Protein AF-A0A9X8YQW2-F1 (afdb_monomer_lite)

Structure (mmCIF, N/CA/C/O backbone):
data_AF-A0A9X8YQW2-F1
#
_entry.id   AF-A0A9X8YQW2-F1
#
loop_
_atom_site.group_PDB
_atom_site.id
_atom_site.type_symbol
_atom_site.label_atom_id
_atom_site.label_alt_id
_atom_site.label_comp_id
_atom_site.label_asym_id
_atom_site.label_entity_id
_atom_site.label_seq_id
_atom_site.pdbx_PDB_ins_code
_atom_site.Cartn_x
_atom_site.Cartn_y
_atom_site.Cartn_z
_atom_site.occupancy
_atom_site.B_iso_or_equiv
_atom_site.auth_seq_id
_atom_site.auth_comp_id
_atom_site.auth_asym_id
_atom_site.auth_atom_id
_atom_site.pdbx_PDB_model_num
ATOM 1 N N . SER A 1 1 ? 11.519 -11.597 1.998 1.00 80.81 1 SER A N 1
ATOM 2 C CA . SER A 1 1 ? 10.622 -12.362 1.105 1.00 80.81 1 SER A CA 1
ATOM 3 C C . SER A 1 1 ? 9.195 -12.187 1.598 1.00 80.81 1 SER A C 1
ATOM 5 O O . SER A 1 1 ? 9.021 -11.914 2.778 1.00 80.81 1 SER A O 1
ATOM 7 N N . VAL A 1 2 ? 8.200 -12.281 0.713 1.00 92.50 2 VAL A N 1
ATOM 8 C CA . VAL A 1 2 ? 6.768 -12.193 1.057 1.00 92.50 2 VAL A CA 1
ATOM 9 C C . VAL A 1 2 ? 6.135 -13.577 0.835 1.00 92.50 2 VAL A C 1
ATOM 11 O O . VAL A 1 2 ? 6.436 -14.176 -0.205 1.00 92.50 2 VAL A O 1
ATOM 14 N N . PRO A 1 3 ? 5.317 -14.107 1.768 1.00 94.75 3 PRO A N 1
ATOM 15 C CA . PRO A 1 3 ? 4.621 -15.390 1.608 1.00 94.75 3 PRO A CA 1
ATOM 16 C C . PRO A 1 3 ? 3.806 -15.481 0.310 1.00 94.75 3 PRO A C 1
ATOM 18 O O . PRO A 1 3 ? 3.296 -14.471 -0.175 1.00 94.75 3 PRO A O 1
ATOM 21 N N . GLN A 1 4 ? 3.717 -16.678 -0.285 1.00 94.81 4 GLN A N 1
ATOM 22 C CA . GLN A 1 4 ? 3.128 -16.891 -1.622 1.00 94.81 4 GLN A CA 1
ATOM 23 C C . GLN A 1 4 ? 1.614 -16.627 -1.689 1.00 94.81 4 GLN A C 1
ATOM 25 O O . GLN A 1 4 ? 1.092 -16.337 -2.759 1.00 94.81 4 GLN A O 1
ATOM 30 N N . ASP A 1 5 ? 0.941 -16.669 -0.548 1.00 95.88 5 ASP A N 1
ATOM 31 C CA . ASP A 1 5 ? -0.485 -16.410 -0.331 1.00 95.88 5 ASP A CA 1
ATOM 32 C C . ASP A 1 5 ? -0.807 -14.932 -0.043 1.00 95.88 5 ASP A C 1
ATOM 34 O O . ASP A 1 5 ? -1.946 -14.587 0.251 1.00 95.88 5 ASP A O 1
ATOM 38 N N . CYS A 1 6 ? 0.181 -14.039 -0.146 1.00 96.19 6 CYS A N 1
ATOM 39 C CA . CYS A 1 6 ? -0.005 -12.604 0.050 1.00 96.19 6 CYS A CA 1
ATOM 40 C C . CYS A 1 6 ? 0.046 -11.828 -1.273 1.00 96.19 6 CYS A C 1
ATOM 42 O O . CYS A 1 6 ? 0.871 -12.111 -2.153 1.00 96.19 6 CYS A O 1
ATOM 44 N N . LEU A 1 7 ? -0.784 -10.785 -1.359 1.00 95.94 7 LEU A N 1
ATOM 45 C CA . LEU A 1 7 ? -0.689 -9.722 -2.360 1.00 95.94 7 LEU A CA 1
ATOM 46 C C . LEU A 1 7 ? 0.223 -8.596 -1.845 1.00 95.94 7 LEU A C 1
ATOM 48 O O . LEU A 1 7 ? 0.243 -8.282 -0.657 1.00 95.94 7 LEU A O 1
ATOM 52 N N . ILE A 1 8 ? 0.963 -7.964 -2.751 1.00 96.44 8 ILE A N 1
ATOM 53 C CA . ILE A 1 8 ? 1.806 -6.795 -2.498 1.00 96.44 8 ILE A CA 1
ATOM 54 C C . ILE A 1 8 ? 1.145 -5.600 -3.168 1.00 96.44 8 ILE A C 1
ATOM 56 O O . ILE A 1 8 ? 1.077 -5.535 -4.393 1.00 96.44 8 ILE A O 1
ATOM 60 N N . MET A 1 9 ? 0.709 -4.628 -2.374 1.00 96.12 9 MET A N 1
ATOM 61 C CA . MET A 1 9 ? 0.196 -3.358 -2.878 1.00 96.12 9 MET A CA 1
ATOM 62 C C . MET A 1 9 ? 1.275 -2.287 -2.746 1.00 96.12 9 MET A C 1
ATOM 64 O O . MET A 1 9 ? 1.777 -2.038 -1.652 1.00 96.12 9 MET A O 1
ATOM 68 N N . THR A 1 10 ? 1.673 -1.674 -3.859 1.00 97.00 10 THR A N 1
ATOM 69 C CA . THR A 1 10 ? 2.730 -0.657 -3.877 1.00 97.00 10 THR A CA 1
ATOM 70 C C . THR A 1 10 ? 2.272 0.626 -4.548 1.00 97.00 10 THR A C 1
ATOM 72 O O . THR A 1 10 ? 1.358 0.636 -5.363 1.00 97.00 10 THR A O 1
ATOM 75 N N . LEU A 1 11 ? 2.935 1.719 -4.196 1.00 97.00 11 LEU A N 1
ATOM 76 C CA . LEU A 1 11 ? 2.757 3.041 -4.771 1.00 97.00 11 LEU A CA 1
ATOM 77 C C . LEU A 1 11 ? 4.053 3.832 -4.597 1.00 97.00 11 LEU A C 1
ATOM 79 O O . LEU A 1 11 ? 4.954 3.429 -3.856 1.00 97.00 11 LEU A O 1
ATOM 83 N N . ALA A 1 12 ? 4.144 4.975 -5.272 1.00 97.19 12 ALA A N 1
ATOM 84 C CA . ALA A 1 12 ? 5.319 5.847 -5.273 1.00 97.19 12 ALA A CA 1
ATOM 85 C C . ALA A 1 12 ? 6.607 5.191 -5.805 1.00 97.19 12 ALA A C 1
ATOM 87 O O . ALA A 1 12 ? 6.658 4.039 -6.224 1.00 97.19 12 ALA A O 1
ATOM 88 N N . CYS A 1 13 ? 7.696 5.955 -5.815 1.00 96.94 13 CYS A N 1
ATOM 89 C CA . CYS A 1 13 ? 8.969 5.531 -6.394 1.00 96.94 13 CYS A CA 1
ATOM 90 C C . CYS A 1 13 ? 9.655 4.370 -5.648 1.00 96.94 13 CYS A C 1
ATOM 92 O O . CYS A 1 13 ? 10.507 3.704 -6.235 1.00 96.94 13 CYS A O 1
ATOM 94 N N . GLY A 1 14 ? 9.269 4.070 -4.402 1.00 94.31 14 GLY A N 1
ATOM 95 C CA . GLY A 1 14 ? 9.789 2.919 -3.654 1.00 94.31 14 GLY A CA 1
ATOM 96 C C . GLY A 1 14 ? 9.587 1.582 -4.380 1.00 94.31 14 GLY A C 1
ATOM 97 O O . GLY A 1 14 ? 10.425 0.686 -4.252 1.00 94.31 14 GLY A O 1
ATOM 98 N N . LYS A 1 15 ? 8.550 1.490 -5.228 1.00 96.25 15 LYS A N 1
ATOM 99 C CA . LYS A 1 15 ? 8.251 0.320 -6.066 1.00 96.25 15 LYS A CA 1
ATOM 100 C C . LYS A 1 15 ? 9.434 -0.140 -6.919 1.00 96.25 15 LYS A C 1
ATOM 102 O O . LYS A 1 15 ? 9.595 -1.334 -7.142 1.00 96.25 15 LYS A O 1
ATOM 107 N N . TYR A 1 16 ? 10.300 0.774 -7.369 1.00 96.81 16 TYR A N 1
ATOM 108 C CA . TYR A 1 16 ? 11.414 0.437 -8.266 1.00 96.81 16 TYR A CA 1
ATOM 109 C C . TYR A 1 16 ? 12.484 -0.445 -7.615 1.00 96.81 16 TYR A C 1
ATOM 111 O O . TYR A 1 16 ? 13.335 -0.988 -8.314 1.00 96.81 16 TYR A O 1
ATOM 119 N N . ARG A 1 17 ? 12.429 -0.637 -6.291 1.00 95.62 17 ARG A N 1
ATOM 120 C CA . ARG A 1 17 ? 13.262 -1.624 -5.595 1.00 95.62 17 ARG A CA 1
ATOM 121 C C . ARG A 1 17 ? 12.884 -3.069 -5.931 1.00 95.62 17 ARG A C 1
ATOM 123 O O . ARG A 1 17 ? 13.719 -3.947 -5.747 1.00 95.62 17 ARG A O 1
ATOM 130 N N . PHE A 1 18 ? 11.653 -3.325 -6.379 1.00 95.62 18 PHE A N 1
ATOM 131 C CA . PHE A 1 18 ? 11.145 -4.690 -6.547 1.00 95.62 18 PHE A CA 1
ATOM 132 C C . PHE A 1 18 ? 10.148 -4.894 -7.697 1.00 95.62 18 PHE A C 1
ATOM 134 O O . PHE A 1 18 ? 9.847 -6.036 -8.012 1.00 95.62 18 PHE A O 1
ATOM 141 N N . ASN A 1 19 ? 9.657 -3.850 -8.370 1.00 95.94 19 ASN A N 1
ATOM 142 C CA . ASN A 1 19 ? 8.617 -3.974 -9.405 1.00 95.94 19 ASN A CA 1
ATOM 143 C C . ASN A 1 19 ? 9.039 -4.719 -10.684 1.00 95.94 19 ASN A C 1
ATOM 145 O O . ASN A 1 19 ? 8.204 -4.965 -11.546 1.00 95.94 19 ASN A O 1
ATOM 149 N N . LYS A 1 20 ? 10.325 -5.057 -10.816 1.00 96.31 20 LYS A N 1
ATOM 150 C CA . LYS A 1 20 ? 10.857 -5.901 -11.896 1.00 96.31 20 LYS A CA 1
ATOM 151 C C . LYS A 1 20 ? 11.007 -7.372 -11.500 1.00 96.31 20 LYS A C 1
ATOM 153 O O . LYS A 1 20 ? 11.454 -8.166 -12.319 1.00 96.31 20 LYS A O 1
ATOM 158 N N . LEU A 1 21 ? 10.711 -7.721 -10.249 1.00 96.44 21 LEU A N 1
ATOM 159 C CA . LEU A 1 21 ? 10.714 -9.105 -9.792 1.00 96.44 21 LEU A CA 1
ATOM 160 C C . LEU A 1 21 ? 9.407 -9.782 -10.207 1.00 96.44 21 LEU A C 1
ATOM 162 O O . LEU A 1 21 ? 8.351 -9.151 -10.213 1.00 96.44 21 LEU A O 1
ATOM 166 N N . ASP A 1 22 ? 9.489 -11.071 -10.521 1.00 95.44 22 ASP A N 1
ATOM 167 C CA . ASP A 1 22 ? 8.306 -11.884 -10.773 1.00 95.44 22 ASP A CA 1
ATOM 168 C C . ASP A 1 22 ? 7.72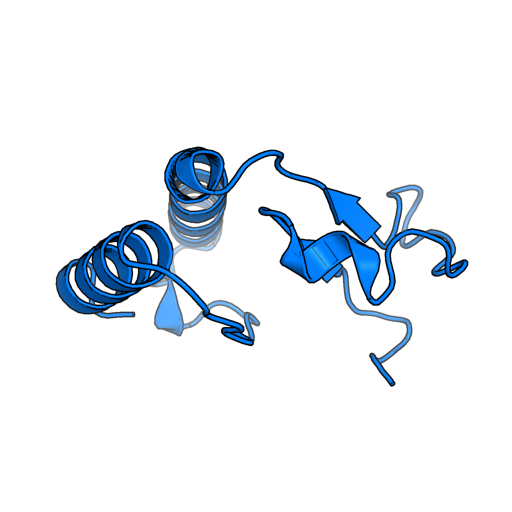6 -12.386 -9.446 1.00 95.44 22 ASP A C 1
ATOM 170 O O . ASP A 1 22 ? 8.372 -13.128 -8.702 1.00 95.44 22 ASP A O 1
ATOM 174 N N . PHE A 1 23 ? 6.506 -11.947 -9.145 1.00 96.62 23 PHE A N 1
ATOM 175 C CA . PHE A 1 23 ? 5.740 -12.399 -7.986 1.00 96.62 23 PHE A CA 1
ATOM 176 C C . PHE A 1 23 ? 4.643 -13.399 -8.364 1.00 96.62 23 PHE A C 1
ATOM 178 O O . PHE A 1 23 ? 4.007 -13.951 -7.467 1.00 96.62 23 PHE A O 1
ATOM 185 N N . GLY A 1 24 ? 4.416 -13.653 -9.655 1.00 96.75 24 GLY A N 1
ATOM 186 C CA . GLY A 1 24 ? 3.350 -14.517 -10.146 1.00 96.75 24 GLY A CA 1
ATOM 187 C C . GLY A 1 24 ? 1.942 -13.967 -9.902 1.00 96.75 24 GLY A C 1
ATOM 188 O O . GLY A 1 24 ? 1.711 -12.758 -9.792 1.00 96.75 24 GLY A O 1
ATOM 189 N N . THR A 1 25 ? 0.983 -14.888 -9.826 1.00 97.50 25 THR A N 1
ATOM 190 C CA . THR A 1 25 ? -0.436 -14.593 -9.593 1.00 97.50 25 THR A CA 1
ATOM 191 C C . THR A 1 25 ? -0.962 -15.356 -8.380 1.00 97.50 25 THR A C 1
ATOM 193 O O . THR A 1 25 ? -0.403 -16.382 -7.996 1.00 97.50 25 THR A O 1
ATOM 196 N N . LEU A 1 26 ? -2.024 -14.840 -7.769 1.00 96.81 26 LEU A N 1
ATOM 197 C CA . LEU A 1 26 ? -2.788 -15.480 -6.704 1.00 96.81 26 LEU A CA 1
ATOM 198 C C . LEU A 1 26 ? -4.256 -15.439 -7.122 1.00 96.81 26 LEU A C 1
ATOM 200 O O . LEU A 1 26 ? -4.790 -14.360 -7.358 1.00 96.81 26 LEU A O 1
ATOM 204 N N . GLU A 1 27 ? -4.872 -16.607 -7.296 1.00 95.38 27 GLU A N 1
ATOM 205 C CA . GLU A 1 27 ? -6.268 -16.728 -7.755 1.00 95.38 27 GLU A CA 1
ATOM 206 C C . GLU A 1 27 ? -6.569 -15.941 -9.051 1.00 95.38 27 GLU A C 1
ATOM 208 O O . GLU A 1 27 ? -7.642 -15.377 -9.239 1.00 95.38 27 GLU A O 1
ATOM 213 N N . GLY A 1 28 ? -5.593 -15.884 -9.966 1.00 95.12 28 GLY A N 1
ATOM 214 C CA . GLY A 1 28 ? -5.706 -15.152 -11.233 1.00 95.12 28 GLY A CA 1
ATOM 215 C C . GLY A 1 28 ? -5.419 -13.648 -11.142 1.00 95.12 28 GLY A C 1
ATOM 216 O O . GLY A 1 28 ? -5.330 -12.992 -12.179 1.00 95.12 28 GLY A O 1
ATOM 217 N N . LEU A 1 29 ? -5.204 -13.100 -9.942 1.00 95.56 29 LEU A N 1
ATOM 218 C CA . LEU A 1 29 ? -4.780 -11.713 -9.741 1.00 95.56 29 LEU A CA 1
ATOM 219 C C . LEU A 1 29 ? -3.251 -11.597 -9.737 1.00 95.56 29 LEU A C 1
ATOM 221 O O . LEU A 1 29 ? -2.582 -12.435 -9.129 1.00 95.56 29 LEU A O 1
ATOM 225 N N . PRO A 1 30 ? -2.660 -10.554 -10.347 1.00 96.81 30 PRO A N 1
ATOM 226 C CA . PRO A 1 30 ? -1.241 -10.260 -10.175 1.00 96.81 30 PRO A CA 1
ATOM 227 C C . PRO A 1 30 ? -0.900 -10.083 -8.694 1.00 96.81 30 PRO A C 1
ATOM 229 O O . PRO A 1 30 ? -1.553 -9.312 -7.991 1.00 96.81 30 PRO A O 1
ATOM 232 N N . ARG A 1 31 ? 0.152 -10.759 -8.212 1.00 97.50 31 ARG A N 1
ATOM 233 C CA . ARG A 1 31 ? 0.572 -10.618 -6.808 1.00 97.50 31 ARG A CA 1
ATOM 234 C C . ARG A 1 31 ? 1.183 -9.263 -6.490 1.00 97.50 31 ARG A C 1
ATOM 236 O O . ARG A 1 31 ? 1.219 -8.886 -5.327 1.00 97.50 31 ARG A O 1
ATOM 243 N N . LEU A 1 32 ? 1.647 -8.533 -7.499 1.00 97.31 32 LEU A N 1
ATOM 244 C CA . LEU A 1 32 ? 2.074 -7.148 -7.368 1.00 97.31 32 LEU A CA 1
ATOM 245 C C . LEU A 1 32 ? 1.003 -6.227 -7.958 1.00 97.31 32 LEU A C 1
ATOM 247 O O . LEU A 1 32 ? 0.808 -6.193 -9.171 1.00 97.31 32 LEU A O 1
ATOM 251 N N . LEU A 1 33 ? 0.351 -5.458 -7.093 1.00 96.56 33 LEU A N 1
ATOM 252 C CA . LEU A 1 33 ? -0.637 -4.448 -7.447 1.00 96.56 33 LEU A CA 1
ATOM 253 C C . LEU A 1 33 ? -0.006 -3.063 -7.294 1.00 96.56 33 LEU A C 1
ATOM 255 O O . LEU A 1 33 ? 0.273 -2.610 -6.183 1.00 96.56 33 LEU A O 1
ATOM 259 N N . ASP A 1 34 ? 0.246 -2.398 -8.417 1.00 96.69 34 ASP A N 1
ATOM 260 C CA . ASP A 1 34 ? 0.764 -1.033 -8.434 1.00 96.69 34 ASP A CA 1
ATOM 261 C C . ASP A 1 34 ? -0.384 -0.019 -8.509 1.00 96.69 34 ASP A C 1
ATOM 263 O O . ASP A 1 34 ? -1.102 0.049 -9.505 1.00 96.69 34 ASP A O 1
ATOM 267 N N . VAL A 1 35 ? -0.537 0.775 -7.452 1.00 96.12 35 VAL A N 1
ATOM 268 C CA . VAL A 1 35 ? -1.614 1.760 -7.289 1.00 96.12 35 VAL A CA 1
ATOM 269 C C . VAL A 1 35 ? -1.239 3.128 -7.875 1.00 96.12 35 VAL A C 1
ATOM 271 O O . VAL A 1 35 ? -2.115 3.964 -8.059 1.00 96.12 35 VAL A O 1
ATOM 274 N N . GLY A 1 36 ? 0.035 3.361 -8.224 1.00 96.56 36 GLY A N 1
ATOM 275 C CA . GLY A 1 36 ? 0.463 4.580 -8.923 1.00 96.56 36 GLY A CA 1
ATOM 276 C C . GLY A 1 36 ? 1.518 5.415 -8.190 1.00 96.56 36 GLY A C 1
ATOM 277 O O . GLY A 1 36 ? 2.520 4.905 -7.679 1.00 96.56 36 GLY A O 1
ATOM 278 N N . GLN A 1 37 ? 1.380 6.732 -8.241 1.00 97.69 37 GLN A N 1
ATOM 279 C CA . GLN A 1 37 ? 2.278 7.722 -7.648 1.00 97.69 37 GLN A CA 1
ATOM 280 C C . GLN A 1 37 ? 2.080 7.835 -6.128 1.00 97.69 37 GLN A C 1
ATOM 282 O O . GLN A 1 37 ? 1.256 7.159 -5.525 1.00 97.69 37 GLN A O 1
ATOM 287 N N . CYS A 1 38 ? 2.864 8.692 -5.470 1.00 96.81 38 CYS A N 1
ATOM 288 C CA . CYS A 1 38 ? 2.751 8.905 -4.024 1.00 96.81 38 CYS A CA 1
ATOM 289 C C . CYS A 1 38 ? 1.365 9.412 -3.596 1.00 96.81 38 CYS A C 1
ATOM 291 O O . CYS A 1 38 ? 0.852 8.995 -2.567 1.00 96.81 38 CYS A O 1
ATOM 293 N N . ASN A 1 39 ? 0.733 10.264 -4.397 1.00 95.00 39 ASN A N 1
ATOM 294 C CA . ASN A 1 39 ? -0.615 10.781 -4.143 1.00 95.00 39 ASN A CA 1
ATOM 295 C C . ASN A 1 39 ? -1.716 9.718 -4.292 1.00 95.00 39 ASN A C 1
ATOM 297 O O . ASN A 1 39 ? -2.768 9.862 -3.675 1.00 95.00 39 ASN A O 1
ATOM 301 N N . ASP A 1 40 ? -1.464 8.621 -5.013 1.00 97.50 40 ASP A N 1
ATOM 302 C CA . ASP A 1 40 ? -2.411 7.504 -5.118 1.00 97.50 40 ASP A CA 1
ATOM 303 C C . ASP A 1 40 ? -2.490 6.667 -3.825 1.00 97.50 40 ASP A C 1
ATOM 305 O O . ASP A 1 40 ? -3.277 5.724 -3.731 1.00 97.50 40 ASP A O 1
ATOM 309 N N . ALA A 1 41 ? -1.755 7.064 -2.776 1.00 96.06 41 ALA A N 1
ATOM 310 C CA . ALA A 1 41 ? -1.991 6.618 -1.403 1.00 96.06 41 ALA A CA 1
ATOM 311 C C . ALA A 1 41 ? -3.446 6.825 -0.967 1.00 96.06 41 ALA A C 1
ATOM 313 O O . ALA A 1 41 ? -3.985 5.980 -0.259 1.00 96.06 41 ALA A O 1
ATOM 314 N N . TYR A 1 42 ? -4.110 7.883 -1.443 1.00 95.25 42 TYR A N 1
ATOM 315 C CA . TYR A 1 42 ? -5.541 8.071 -1.207 1.00 95.25 42 TYR A CA 1
ATOM 316 C C . TYR A 1 42 ? -6.375 6.901 -1.750 1.00 95.25 42 TYR A C 1
ATOM 318 O O . TYR A 1 42 ? -7.204 6.349 -1.030 1.00 95.25 42 TYR A O 1
ATOM 326 N N . SER A 1 43 ? -6.119 6.471 -2.988 1.00 95.50 43 SER A N 1
ATOM 327 C CA . SER A 1 43 ? -6.824 5.345 -3.610 1.00 95.50 43 SER A CA 1
ATOM 328 C C . SER A 1 43 ? -6.587 4.037 -2.848 1.00 95.50 43 SER A C 1
ATOM 330 O O . SER A 1 43 ? -7.532 3.284 -2.620 1.00 95.50 43 SER A O 1
ATOM 332 N N . ALA A 1 44 ? -5.353 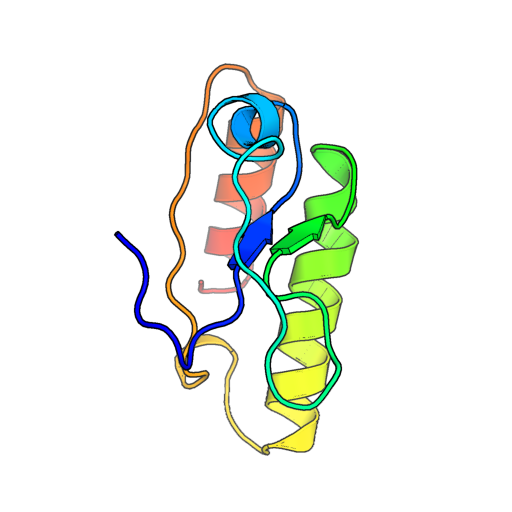3.791 -2.391 1.00 95.88 44 ALA A N 1
ATOM 333 C CA . ALA A 1 44 ? -5.028 2.621 -1.570 1.00 95.88 44 ALA A CA 1
ATOM 334 C C . ALA A 1 44 ? -5.756 2.639 -0.211 1.00 95.88 44 ALA A C 1
ATOM 336 O O . ALA A 1 44 ? -6.316 1.626 0.205 1.00 95.88 44 ALA A O 1
ATOM 337 N N . ILE A 1 45 ? -5.801 3.800 0.453 1.00 94.88 45 ILE A N 1
ATOM 338 C CA . ILE A 1 45 ? -6.531 3.986 1.716 1.00 94.88 45 ILE A CA 1
ATOM 339 C C . ILE A 1 45 ? -8.026 3.727 1.510 1.00 94.88 45 ILE A C 1
ATOM 341 O O . ILE A 1 45 ? -8.627 2.970 2.268 1.00 94.88 45 ILE A O 1
ATOM 345 N N . MET A 1 46 ? -8.628 4.303 0.467 1.00 94.94 46 MET A N 1
ATOM 346 C CA . MET A 1 46 ? -10.052 4.109 0.182 1.00 94.94 46 MET A CA 1
ATOM 347 C C . MET A 1 46 ? -10.393 2.650 -0.119 1.00 94.94 46 MET A C 1
ATOM 349 O O . MET A 1 46 ? -11.460 2.184 0.280 1.00 94.94 46 MET A O 1
ATOM 353 N N . LEU A 1 47 ? -9.491 1.915 -0.773 1.00 94.62 47 LEU A N 1
ATOM 354 C CA . LEU A 1 47 ? -9.648 0.479 -0.981 1.00 94.62 47 LEU A CA 1
ATOM 355 C C . LEU A 1 47 ? -9.648 -0.284 0.350 1.00 94.62 47 LEU A C 1
ATOM 357 O O . LEU A 1 47 ? -10.536 -1.106 0.563 1.00 94.62 47 LEU A O 1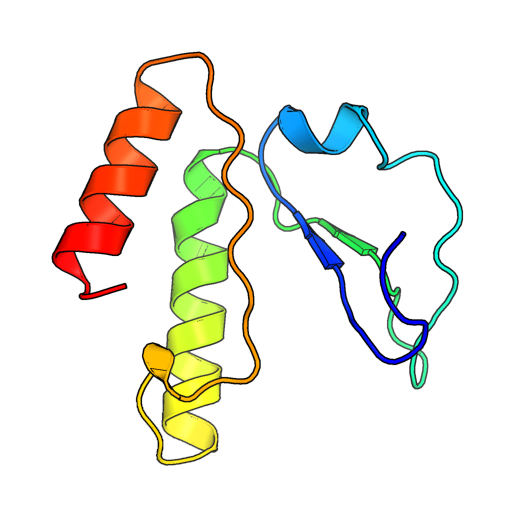
ATOM 361 N N . ALA A 1 48 ? -8.715 0.012 1.261 1.00 95.06 48 ALA A N 1
ATOM 362 C CA . ALA A 1 48 ? -8.680 -0.616 2.584 1.00 95.06 48 ALA A CA 1
ATOM 363 C C . ALA A 1 48 ? -9.945 -0.302 3.400 1.00 95.06 48 ALA A C 1
ATOM 365 O O . ALA A 1 48 ? -10.550 -1.210 3.962 1.00 95.06 48 ALA A O 1
ATOM 366 N N . VAL A 1 49 ? -10.404 0.953 3.395 1.00 94.69 49 VAL A N 1
ATOM 367 C CA . VAL A 1 49 ? -11.660 1.360 4.052 1.00 94.69 49 VAL A CA 1
ATOM 368 C C . VAL A 1 49 ? -12.849 0.587 3.483 1.00 94.69 49 VAL A C 1
ATOM 370 O O . VAL A 1 49 ? -13.641 0.033 4.236 1.00 94.69 49 VAL A O 1
ATOM 373 N N . LYS A 1 50 ? -12.962 0.482 2.154 1.00 96.31 50 LYS A N 1
ATOM 374 C CA . LYS A 1 50 ? -14.064 -0.251 1.512 1.00 96.31 50 LYS A CA 1
ATOM 375 C C . LYS A 1 50 ? -14.017 -1.753 1.780 1.00 96.31 50 LYS A C 1
ATOM 377 O O . LYS A 1 50 ? -15.068 -2.381 1.905 1.00 96.31 50 LYS A O 1
ATOM 382 N N . LEU A 1 51 ? -12.822 -2.328 1.875 1.00 95.50 51 LEU A N 1
ATOM 383 C CA . LEU A 1 51 ? -12.648 -3.728 2.241 1.00 95.50 51 LEU A CA 1
ATOM 384 C C . LEU A 1 51 ? -13.075 -3.974 3.693 1.00 95.50 51 LEU A C 1
ATOM 386 O O . LEU A 1 51 ? -13.833 -4.905 3.945 1.00 95.50 51 LEU A O 1
ATOM 390 N N . ALA A 1 52 ? -12.650 -3.109 4.616 1.00 96.06 52 ALA A N 1
ATOM 391 C CA . ALA A 1 52 ? -13.048 -3.152 6.021 1.00 96.06 52 ALA A CA 1
ATOM 392 C C . ALA A 1 52 ? -14.575 -3.036 6.179 1.00 96.06 52 ALA A C 1
ATOM 394 O O . ALA A 1 52 ? -15.185 -3.891 6.820 1.00 96.06 52 ALA A O 1
ATOM 395 N N . ASP A 1 53 ? -15.203 -2.072 5.489 1.00 96.56 53 ASP A N 1
ATOM 396 C CA . ASP A 1 53 ? -16.666 -1.915 5.437 1.00 96.56 53 ASP A CA 1
ATOM 397 C C . ASP A 1 53 ? -17.358 -3.216 4.985 1.00 96.56 53 ASP A C 1
ATOM 399 O O . ASP A 1 53 ? -18.358 -3.634 5.566 1.00 96.56 53 ASP A O 1
ATOM 403 N N . THR A 1 54 ? -16.827 -3.865 3.942 1.00 97.44 54 THR A N 1
ATOM 404 C CA . THR A 1 54 ? -17.407 -5.090 3.358 1.00 97.44 54 THR A CA 1
ATOM 405 C C . THR A 1 54 ? -17.274 -6.293 4.292 1.00 97.44 54 THR A C 1
ATOM 407 O O . THR A 1 54 ? -18.159 -7.146 4.329 1.00 97.44 54 THR A O 1
ATOM 410 N N . LEU A 1 55 ? -16.181 -6.364 5.053 1.00 96.94 55 LEU A N 1
ATOM 411 C CA . LEU A 1 55 ? -15.920 -7.424 6.029 1.00 96.94 55 LEU A CA 1
ATOM 412 C C . LEU A 1 55 ? -16.537 -7.139 7.407 1.00 96.94 55 LEU A C 1
ATOM 414 O O . LEU A 1 55 ? -16.520 -8.014 8.270 1.00 96.94 55 LEU A O 1
ATOM 418 N N . GLY A 1 56 ? -17.100 -5.944 7.613 1.00 97.06 56 GLY A N 1
ATOM 419 C CA . GLY A 1 56 ? -17.699 -5.537 8.882 1.00 97.06 56 GLY A CA 1
ATOM 420 C C . GLY A 1 56 ? -16.681 -5.373 10.014 1.00 97.06 56 GLY A C 1
ATOM 421 O O . GLY A 1 56 ? -17.027 -5.603 11.172 1.00 97.06 56 GLY A O 1
ATOM 422 N N . CYS A 1 57 ? -15.441 -5.003 9.693 1.00 96.94 57 CYS A N 1
ATOM 423 C CA . CYS A 1 57 ? -14.364 -4.773 10.657 1.00 96.94 57 CYS A CA 1
ATOM 424 C C . CYS A 1 57 ? -13.769 -3.368 10.495 1.00 96.94 57 CYS A C 1
ATOM 426 O O . CYS A 1 57 ? -14.097 -2.635 9.562 1.00 96.94 57 CYS A O 1
ATOM 428 N N . SER A 1 58 ? -12.880 -2.968 11.400 1.00 94.81 58 SER A N 1
ATOM 429 C CA . SER A 1 58 ? -12.062 -1.765 11.230 1.00 94.81 58 SER A CA 1
ATOM 430 C C . SER A 1 58 ? -10.871 -2.018 10.297 1.00 94.81 58 SER A C 1
ATOM 432 O O . SER A 1 58 ? -10.466 -3.157 10.063 1.00 94.81 58 SER A O 1
ATOM 434 N N . VAL A 1 59 ? -10.265 -0.944 9.776 1.00 94.50 59 VAL A N 1
ATOM 435 C CA . VAL A 1 59 ? -9.070 -1.035 8.911 1.00 94.50 59 VAL A CA 1
ATOM 436 C C . VAL A 1 59 ? -7.904 -1.735 9.620 1.00 94.50 59 VAL A C 1
ATOM 438 O O . VAL A 1 59 ? -7.184 -2.501 8.986 1.00 94.50 59 VAL A O 1
ATOM 441 N N . ASN A 1 60 ? -7.750 -1.529 10.930 1.00 95.19 60 ASN A N 1
ATOM 442 C CA . ASN A 1 60 ? -6.678 -2.133 11.729 1.00 95.19 60 ASN A CA 1
ATOM 443 C C . ASN A 1 60 ? -6.879 -3.633 12.003 1.00 95.19 60 ASN A C 1
ATOM 445 O O . ASN A 1 60 ? -5.944 -4.303 12.432 1.00 95.19 60 ASN A O 1
ATOM 449 N N . GLU A 1 61 ? -8.082 -4.160 11.769 1.00 95.94 61 GLU A N 1
ATOM 450 C CA . GLU A 1 61 ? -8.393 -5.590 11.890 1.00 95.94 61 GLU A CA 1
ATOM 451 C C . GLU A 1 61 ? -8.224 -6.341 10.564 1.00 95.94 61 GLU A C 1
ATOM 453 O O . GLU A 1 61 ? -8.286 -7.572 10.537 1.00 95.94 61 GLU A O 1
ATOM 458 N N . LEU A 1 62 ? -7.992 -5.624 9.459 1.00 96.00 62 LEU A N 1
ATOM 459 C CA . LEU A 1 62 ? -7.663 -6.259 8.191 1.00 96.00 62 LEU A CA 1
ATOM 460 C C . LEU A 1 62 ? -6.338 -7.027 8.305 1.00 96.00 62 LEU A C 1
ATOM 462 O O . LEU A 1 62 ? -5.433 -6.594 9.023 1.00 96.00 62 LEU A O 1
ATOM 466 N N . PRO A 1 63 ? -6.157 -8.117 7.533 1.00 94.62 63 PRO A N 1
ATOM 467 C CA . PRO A 1 63 ? -4.879 -8.817 7.410 1.00 94.62 63 PRO A CA 1
ATOM 468 C C . PRO A 1 63 ? -3.885 -7.993 6.568 1.00 94.62 63 PRO A C 1
ATOM 470 O O . PRO A 1 63 ? -3.404 -8.425 5.521 1.00 94.62 63 PRO A O 1
ATOM 473 N N . LEU A 1 64 ? -3.608 -6.765 7.004 1.00 93.75 64 LEU A N 1
ATOM 474 C CA . LEU A 1 64 ? -2.794 -5.770 6.327 1.00 93.75 64 LEU A CA 1
ATOM 475 C C . LEU A 1 64 ? -1.519 -5.520 7.133 1.00 93.75 64 LEU A C 1
ATOM 477 O O . LEU A 1 64 ? -1.553 -5.238 8.325 1.00 93.75 64 LEU A O 1
ATOM 481 N N . SER A 1 65 ? -0.372 -5.583 6.461 1.00 93.75 65 SER A N 1
ATOM 482 C CA . SER A 1 65 ? 0.909 -5.137 7.009 1.00 93.75 65 SER A CA 1
ATOM 483 C C . SER A 1 65 ? 1.413 -3.940 6.214 1.00 93.75 65 SER A C 1
ATOM 485 O O . SER A 1 65 ? 1.553 -4.013 4.993 1.00 93.75 65 SER A O 1
ATOM 487 N N . LEU A 1 66 ? 1.705 -2.839 6.905 1.00 93.50 66 LEU A N 1
ATOM 488 C CA . LEU A 1 66 ? 2.184 -1.599 6.297 1.00 93.50 66 LEU A CA 1
ATOM 489 C C . LEU A 1 66 ? 3.707 -1.504 6.402 1.00 93.50 66 LEU A C 1
ATOM 491 O O . LEU A 1 66 ? 4.272 -1.452 7.491 1.00 93.50 66 LEU A O 1
ATOM 495 N N . VAL A 1 67 ? 4.377 -1.442 5.250 1.00 93.75 67 VAL A N 1
ATOM 496 C CA . VAL A 1 67 ? 5.824 -1.212 5.160 1.00 93.75 67 VAL A CA 1
ATOM 497 C C . VAL A 1 67 ? 6.062 0.152 4.528 1.00 93.75 67 VAL A C 1
ATOM 499 O O . VAL A 1 67 ? 5.882 0.333 3.324 1.00 93.75 67 VAL A O 1
ATOM 502 N N . LEU A 1 68 ? 6.477 1.122 5.343 1.00 92.44 68 LEU A N 1
ATOM 503 C CA . LEU A 1 68 ? 6.720 2.489 4.893 1.00 92.44 68 LEU A CA 1
ATOM 504 C C . LEU A 1 68 ? 8.186 2.695 4.509 1.00 92.44 68 LEU A C 1
ATOM 506 O O . LEU A 1 68 ? 9.101 2.509 5.309 1.00 92.44 68 LEU A O 1
ATOM 510 N N . SER A 1 69 ? 8.404 3.141 3.274 1.00 91.69 69 SER A N 1
ATOM 511 C CA . SER A 1 69 ? 9.682 3.677 2.811 1.00 91.69 69 SER A CA 1
ATOM 512 C C . SER A 1 69 ? 9.477 5.139 2.438 1.00 91.69 69 SER A C 1
ATOM 514 O O . SER A 1 69 ? 8.569 5.460 1.674 1.00 91.69 69 SER A O 1
ATOM 516 N N . TRP A 1 70 ? 10.298 6.026 2.994 1.00 94.00 70 TRP A N 1
ATOM 517 C CA . TRP A 1 70 ? 10.144 7.470 2.846 1.00 94.00 70 TRP A CA 1
ATOM 518 C C . TRP A 1 70 ? 11.458 8.128 2.420 1.00 94.00 70 TRP A C 1
ATOM 520 O O . TRP A 1 70 ? 12.540 7.574 2.628 1.00 94.00 70 TRP A O 1
ATOM 530 N N . PHE A 1 71 ? 11.347 9.300 1.792 1.00 95.06 71 PHE A N 1
ATOM 531 C CA . PHE A 1 71 ? 12.497 10.114 1.394 1.00 95.06 71 PHE A CA 1
ATOM 532 C C . PHE A 1 71 ? 12.208 11.612 1.540 1.00 95.06 71 PHE A C 1
ATOM 534 O O . PHE A 1 71 ? 12.939 12.307 2.234 1.00 95.06 71 PHE A O 1
ATOM 541 N N . GLU A 1 72 ? 11.132 12.107 0.923 1.00 96.44 72 GLU A N 1
ATOM 542 C CA . GLU A 1 72 ? 10.785 13.534 0.902 1.00 96.44 72 GLU A CA 1
ATOM 543 C C . GLU A 1 72 ? 9.442 13.833 1.593 1.00 96.44 72 GLU A C 1
ATOM 545 O O . GLU A 1 72 ? 8.818 12.963 2.202 1.00 96.44 72 GLU A O 1
ATOM 550 N N . GLN A 1 73 ? 9.018 15.094 1.550 1.00 97.81 73 GLN A N 1
ATOM 551 C CA . GLN A 1 73 ? 7.956 15.630 2.398 1.00 97.81 73 GLN A CA 1
ATOM 552 C C . GLN A 1 73 ? 6.566 15.093 2.041 1.00 97.81 73 GLN A C 1
ATOM 554 O O . GLN A 1 73 ? 5.719 14.997 2.930 1.00 97.81 73 GLN A O 1
ATOM 559 N N . LYS A 1 74 ? 6.306 14.674 0.795 1.00 95.94 74 LYS A N 1
ATOM 560 C CA . LYS A 1 74 ? 5.020 14.040 0.454 1.00 95.94 74 LYS A CA 1
ATOM 561 C C . LYS A 1 74 ? 4.843 12.717 1.194 1.00 95.94 74 LYS A C 1
ATOM 563 O O . LYS A 1 74 ? 3.735 12.436 1.639 1.00 95.94 74 LYS A O 1
ATOM 568 N N . ALA A 1 75 ? 5.911 11.942 1.405 1.00 96.81 75 ALA A N 1
ATOM 569 C CA . ALA A 1 75 ? 5.844 10.733 2.233 1.00 96.81 75 ALA A CA 1
ATOM 570 C C . ALA A 1 75 ? 5.478 11.044 3.698 1.00 96.81 75 ALA A C 1
ATOM 572 O O . ALA A 1 75 ? 4.741 10.280 4.318 1.00 96.81 75 ALA A O 1
ATOM 573 N N . ILE A 1 76 ? 5.923 12.190 4.229 1.00 96.75 76 ILE A N 1
ATOM 574 C CA . ILE A 1 76 ? 5.546 12.652 5.575 1.00 96.75 76 ILE A CA 1
ATOM 575 C C . ILE A 1 76 ? 4.047 12.971 5.632 1.00 96.75 76 ILE A C 1
ATOM 577 O O . ILE A 1 76 ? 3.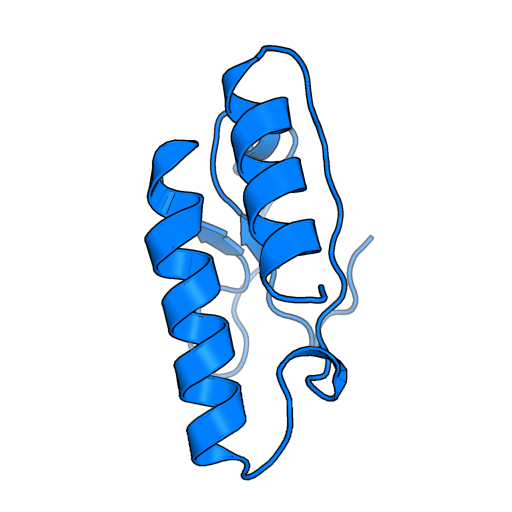368 12.536 6.556 1.00 96.75 76 ILE A O 1
ATOM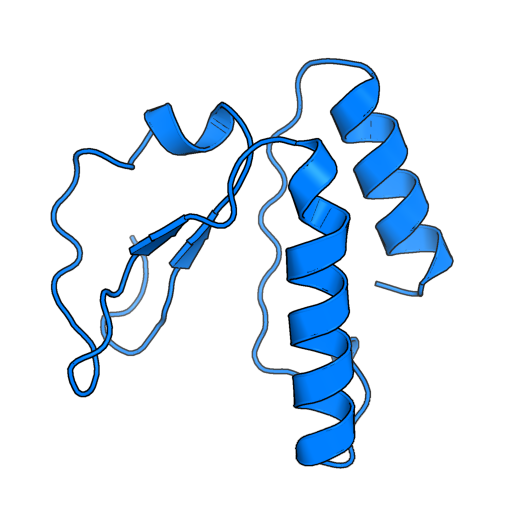 581 N N . VAL A 1 77 ? 3.505 13.679 4.635 1.00 97.00 77 VAL A N 1
ATOM 582 C CA . VAL A 1 77 ? 2.065 14.000 4.580 1.00 97.00 77 VAL A CA 1
ATOM 583 C C . VAL A 1 77 ? 1.208 12.731 4.496 1.00 97.00 77 VAL A C 1
ATOM 585 O O . VAL A 1 77 ? 0.168 12.649 5.148 1.00 97.00 77 VAL A O 1
ATOM 588 N N . ILE A 1 78 ? 1.657 11.715 3.755 1.00 96.62 78 ILE A N 1
ATOM 589 C CA . ILE A 1 78 ? 0.976 10.412 3.691 1.00 96.62 78 ILE A CA 1
ATOM 590 C C . ILE A 1 78 ? 0.992 9.724 5.059 1.00 96.62 78 ILE A C 1
ATOM 592 O O . ILE A 1 78 ? -0.052 9.263 5.511 1.00 96.62 78 ILE A O 1
ATOM 596 N N . LEU A 1 79 ? 2.136 9.705 5.750 1.00 96.44 79 LEU A N 1
ATOM 597 C CA . LEU A 1 79 ? 2.228 9.151 7.104 1.00 96.44 79 LEU A CA 1
ATOM 598 C C . LEU A 1 79 ? 1.285 9.874 8.077 1.00 96.44 79 LEU A C 1
ATOM 600 O O . LEU A 1 79 ? 0.545 9.222 8.804 1.00 96.44 79 LEU A O 1
ATOM 604 N N . LEU A 1 80 ? 1.263 11.210 8.068 1.00 97.31 80 LEU A N 1
ATOM 605 C CA . LEU A 1 80 ? 0.348 11.987 8.911 1.00 97.31 80 LEU A CA 1
ATOM 606 C C . LEU A 1 80 ? -1.124 11.700 8.582 1.00 97.31 80 LEU A C 1
ATOM 608 O O . LEU A 1 80 ? -1.949 11.644 9.490 1.00 97.31 80 LEU A O 1
ATOM 612 N N . THR A 1 81 ? -1.446 11.474 7.306 1.00 95.62 81 THR A N 1
ATOM 613 C CA . THR A 1 81 ? -2.794 11.071 6.881 1.00 95.62 81 THR A CA 1
ATOM 614 C C . THR A 1 81 ? -3.166 9.714 7.479 1.00 95.62 81 THR A C 1
ATOM 616 O O . THR A 1 81 ? -4.236 9.598 8.068 1.00 95.62 81 THR A O 1
ATOM 619 N N . LEU A 1 82 ? -2.277 8.717 7.406 1.00 95.19 82 LEU A N 1
ATOM 620 C CA . LEU A 1 82 ? -2.494 7.396 8.011 1.00 95.19 82 LEU A CA 1
ATOM 621 C C . LEU A 1 82 ? -2.720 7.502 9.527 1.00 95.19 82 LEU A C 1
ATOM 623 O O . LEU A 1 82 ? -3.743 7.033 10.020 1.00 95.19 82 LEU A O 1
ATOM 627 N N . LEU A 1 83 ? -1.852 8.233 10.234 1.00 95.44 83 LEU A N 1
ATOM 628 C CA . LEU A 1 83 ? -1.987 8.458 11.678 1.00 95.44 83 LEU A CA 1
ATOM 629 C C . LEU A 1 83 ? -3.303 9.168 12.036 1.00 95.44 83 LEU A C 1
ATOM 631 O O . LEU A 1 83 ? -3.936 8.834 13.034 1.00 95.44 83 LEU A O 1
ATOM 635 N N . SER A 1 84 ? -3.750 10.130 11.219 1.00 94.94 84 SER A N 1
ATOM 636 C CA . SER A 1 84 ? -5.030 10.824 11.438 1.00 94.94 84 SER A CA 1
ATOM 637 C C . SER A 1 84 ? -6.250 9.918 11.255 1.00 94.94 84 SER A C 1
ATOM 639 O O . SER A 1 84 ? -7.288 10.155 11.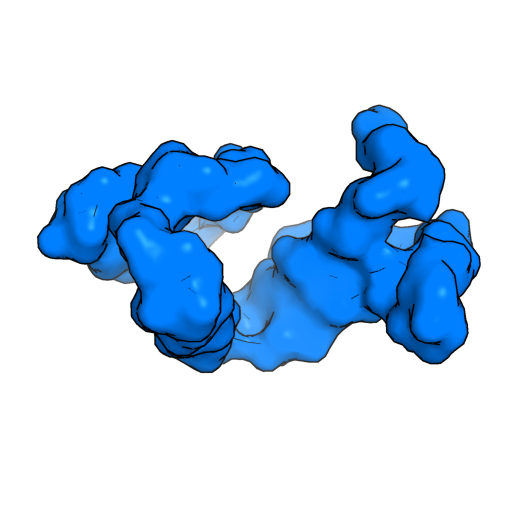868 1.00 94.94 84 SER A O 1
ATOM 641 N N . LEU A 1 85 ? -6.114 8.871 10.438 1.00 91.94 85 LEU A N 1
ATOM 642 C CA . LEU A 1 85 ? -7.130 7.839 10.230 1.00 91.94 85 LEU A CA 1
ATOM 643 C C . LEU A 1 85 ? -7.058 6.729 11.291 1.00 91.94 85 LEU A C 1
ATOM 645 O O . LEU A 1 85 ? -7.856 5.796 11.243 1.00 91.94 85 LEU A O 1
ATOM 649 N N . GLY A 1 86 ? -6.132 6.834 12.250 1.00 90.69 86 GLY A N 1
ATOM 650 C CA . GLY A 1 86 ? -5.944 5.854 13.316 1.00 90.69 86 GLY A CA 1
ATOM 651 C C . GLY A 1 86 ? -5.245 4.573 12.867 1.00 90.69 86 GLY A C 1
ATOM 652 O O . GLY A 1 86 ? -5.421 3.551 13.525 1.00 90.69 86 GLY A O 1
ATOM 653 N N . VAL A 1 87 ? -4.503 4.629 11.757 1.00 89.44 87 VAL A N 1
ATOM 654 C CA . VAL A 1 87 ? -3.648 3.545 11.245 1.00 89.44 87 VAL A CA 1
ATOM 655 C C . VAL A 1 87 ? -2.254 3.626 11.859 1.00 89.44 87 VAL A C 1
ATOM 657 O O . VAL A 1 87 ? -1.727 4.759 11.968 1.00 89.44 87 VAL A O 1
#

InterPro domains:
  IPR004137 Hydroxylamine reductase/Ni-containing CO dehydrogenase [PF03063] (2-87)
  IPR004137 Hydroxylamine reductase/Ni-containing CO dehydrogenase [PTHR30109] (2-87)
  IPR011254 Prismane-like superfamily [SSF56821] (2-87)
  IPR016099 Prismane-like, alpha/beta-sandwich [G3DSA:3.40.50.2030] (1-87)

Sequence (87 aa):
SVPQDCLIMTLACGKYRFNKLDFGTLEGLPRLLDVGQCNDAYSAIMLAVKLADTLGCSVNELPLSLVLSWFEQKAIVILLTLLSLGV

Foldseek 3Di:
DDDLQAAAEDEAPVCVVDVPPQSDADPNHRSYHYQYHLVSLVVVVVVLCVVCVVVVHDSVPPPDDDDQDDDDDSSVVSVVVVVVSVD

pLDDT: mean 95.47, std 2.21, range [80.81, 97.81]

Organism: Serratia marcescens (NCBI:txid615)

Secondary structure (DSSP, 8-state):
---TT--EEE-SGGGGGTTTS---EETTEESEEE--SGGGHHHHHHHHHHHHHHHTS-GGGSS--------SHHHHHHHHHHHHTT-

Radius of gyration: 13.44 Å; chains: 1; bounding box: 31×32×25 Å